Protein AF-A0A1A8FFL1-F1 (afdb_monomer_lite)

Radius of gyration: 14.91 Å; chains: 1; bounding box: 40×43×38 Å

pLDDT: mean 89.89, std 10.35, range [44.69, 97.12]

Sequence (103 aa):
EVAYIYIFVQDPHIPFVPETPENLIIPHDVFRVIIPCRVSHPTASVILRSVPAREKVSNVYDYKTGFIDNLPPGQYQCETTVNGQTFTSDVYTVKIEELEKVE

Secondary structure (DSSP, 8-state):
-----------TT--BPPPPGGGGEEE--SS-EEE---BSSTT--EEEEEETT--EEE--EETTTEEEE-PPSEEEEEEEEETTEEEEEEEEEEE--------

Foldseek 3Di:
DDDDDDDADDDLVPQWDADDPVLLEWEQDQFKTFNQRATSDQPWQKFKAFPPPRDTDDRDADNRTGDIGNDDFGKIKMWTAGPNDIDIYDIHTYDHPPPPPPD

Organism: NCBI:txid1143690

Structure (mmCIF, N/CA/C/O backbone):
data_AF-A0A1A8FFL1-F1
#
_entry.id   AF-A0A1A8FFL1-F1
#
loop_
_atom_site.group_PDB
_atom_site.id
_atom_site.type_symbol
_atom_site.label_atom_id
_atom_site.label_alt_id
_atom_site.label_comp_id
_atom_site.label_asym_id
_atom_site.label_entity_id
_atom_site.label_seq_id
_atom_site.pdbx_PDB_ins_code
_atom_site.Cartn_x
_atom_site.Cartn_y
_atom_site.Cartn_z
_atom_site.occupancy
_atom_site.B_iso_or_equiv
_atom_site.auth_seq_id
_atom_site.auth_comp_id
_atom_site.auth_asym_id
_atom_site.auth_atom_id
_atom_site.pdbx_PDB_model_num
ATOM 1 N N . GLU A 1 1 ? -10.877 -30.149 -2.946 1.00 73.19 1 GLU A N 1
ATOM 2 C CA . GLU A 1 1 ? -11.125 -28.730 -2.617 1.00 73.19 1 GLU A CA 1
ATOM 3 C C . GLU A 1 1 ? -10.094 -28.261 -1.612 1.00 73.19 1 GLU A C 1
ATOM 5 O O . GLU A 1 1 ? -9.760 -29.029 -0.718 1.00 73.19 1 GLU A O 1
ATOM 10 N N . VAL A 1 2 ? -9.579 -27.043 -1.771 1.00 83.94 2 VAL A N 1
ATOM 11 C CA . VAL A 1 2 ? -8.675 -26.413 -0.800 1.00 83.94 2 VAL A CA 1
ATOM 12 C C . VAL A 1 2 ? -9.431 -25.239 -0.187 1.00 83.94 2 VAL A C 1
ATOM 14 O O . VAL A 1 2 ? -9.885 -24.360 -0.916 1.00 83.94 2 VAL A O 1
ATOM 17 N N . ALA A 1 3 ? -9.616 -25.251 1.131 1.00 87.69 3 ALA A N 1
ATOM 18 C CA . ALA A 1 3 ? -10.232 -24.148 1.859 1.00 87.69 3 ALA A CA 1
ATOM 19 C C . ALA A 1 3 ? -9.144 -23.177 2.334 1.00 87.69 3 ALA A C 1
ATOM 21 O O . ALA A 1 3 ? -8.148 -23.602 2.917 1.00 87.69 3 ALA A O 1
ATOM 22 N N . TYR A 1 4 ? -9.352 -21.879 2.108 1.00 88.94 4 TYR A N 1
ATOM 23 C CA . TYR A 1 4 ? -8.463 -20.818 2.578 1.00 88.94 4 TYR A CA 1
ATOM 24 C C . TYR A 1 4 ? -9.181 -19.972 3.623 1.00 88.94 4 TYR A C 1
ATOM 26 O O . TYR A 1 4 ? -10.318 -19.546 3.417 1.00 88.94 4 TYR A O 1
ATOM 34 N N . ILE A 1 5 ? -8.505 -19.710 4.738 1.00 91.31 5 ILE A N 1
ATOM 35 C CA . ILE A 1 5 ? -9.003 -18.854 5.815 1.00 91.31 5 ILE A CA 1
ATOM 36 C C . ILE A 1 5 ? -8.156 -17.581 5.818 1.00 91.31 5 ILE A C 1
ATOM 38 O O . ILE A 1 5 ? -6.931 -17.654 5.867 1.00 91.31 5 ILE A O 1
ATOM 42 N N . TYR A 1 6 ? -8.808 -16.419 5.771 1.00 90.81 6 TYR A N 1
ATOM 43 C CA . TYR A 1 6 ? -8.167 -15.113 5.933 1.00 90.81 6 TYR A CA 1
ATOM 44 C C . TYR A 1 6 ? -8.735 -14.449 7.187 1.00 90.81 6 TYR A C 1
ATOM 46 O O . TYR A 1 6 ? -9.951 -14.282 7.290 1.00 90.81 6 TYR A O 1
ATOM 54 N N . ILE A 1 7 ? -7.872 -14.098 8.140 1.00 92.50 7 ILE A N 1
ATOM 55 C CA . ILE A 1 7 ? -8.266 -13.594 9.461 1.00 92.50 7 ILE A CA 1
ATOM 56 C C . ILE A 1 7 ? -7.853 -12.128 9.579 1.00 92.50 7 ILE A C 1
ATOM 58 O O . ILE A 1 7 ? -6.707 -11.785 9.302 1.00 92.50 7 ILE A O 1
ATOM 62 N N . PHE A 1 8 ? -8.776 -11.279 10.032 1.00 93.31 8 PHE A N 1
ATOM 63 C CA . PHE A 1 8 ? -8.469 -9.912 10.454 1.00 93.31 8 PHE A CA 1
ATOM 64 C C . PHE A 1 8 ? -8.269 -9.872 11.961 1.00 93.31 8 PHE A C 1
ATOM 66 O O . PHE A 1 8 ? -9.141 -10.310 12.711 1.00 93.31 8 PHE A O 1
ATOM 73 N N . VAL A 1 9 ? -7.149 -9.302 12.391 1.00 93.12 9 VAL A N 1
ATOM 74 C CA . VAL A 1 9 ? -6.885 -8.973 13.793 1.00 93.12 9 VAL A CA 1
ATOM 75 C C . VAL A 1 9 ? -6.807 -7.458 13.873 1.00 93.12 9 VAL A C 1
ATOM 77 O O . VAL A 1 9 ? -5.786 -6.876 13.534 1.00 93.12 9 VAL A O 1
ATOM 80 N N . GLN A 1 10 ? -7.917 -6.821 14.240 1.00 91.56 10 GLN A N 1
ATOM 81 C CA . GLN A 1 10 ? -8.038 -5.365 14.201 1.00 91.56 10 GLN A CA 1
ATOM 82 C C . GLN A 1 10 ? -7.220 -4.734 15.332 1.00 91.56 10 GLN A C 1
ATOM 84 O O . GLN A 1 10 ? -7.616 -4.802 16.495 1.00 91.56 10 GLN A O 1
ATOM 89 N N . ASP A 1 11 ? -6.102 -4.103 14.978 1.00 90.19 11 ASP A N 1
ATOM 90 C CA . ASP A 1 11 ? -5.294 -3.295 15.890 1.00 90.19 11 ASP A CA 1
ATOM 91 C C . ASP A 1 11 ? -5.316 -1.829 15.423 1.00 90.19 11 ASP A C 1
ATOM 93 O O . ASP A 1 11 ? -4.799 -1.524 14.343 1.00 90.19 11 ASP A O 1
ATOM 97 N N . PRO A 1 12 ? -5.909 -0.902 16.199 1.00 89.12 12 PRO A N 1
ATOM 98 C CA . PRO A 1 12 ? -5.984 0.505 15.816 1.00 89.12 12 PRO A CA 1
ATOM 99 C C . PRO A 1 12 ? -4.621 1.215 15.806 1.00 89.12 12 PRO A C 1
ATOM 101 O O . PRO A 1 12 ? -4.523 2.292 15.223 1.00 89.12 12 PRO A O 1
ATOM 104 N N . HIS A 1 13 ? -3.584 0.647 16.431 1.00 92.06 13 HIS A N 1
ATOM 105 C CA . HIS A 1 13 ? -2.235 1.224 16.460 1.00 92.06 13 HIS A CA 1
ATOM 106 C C . HIS A 1 13 ? -1.333 0.678 15.349 1.00 92.06 13 HIS A C 1
ATOM 108 O O . HIS A 1 13 ? -0.336 1.312 15.007 1.00 92.06 13 HIS A O 1
ATOM 114 N N . ILE A 1 14 ? -1.679 -0.483 14.783 1.00 92.69 14 ILE A N 1
ATOM 115 C CA . ILE A 1 14 ? -0.924 -1.158 13.721 1.00 92.69 14 ILE A CA 1
ATOM 116 C C . ILE A 1 14 ? -1.889 -1.475 12.565 1.00 92.69 14 ILE A C 1
ATOM 118 O O . ILE A 1 14 ? -2.332 -2.614 12.385 1.00 92.69 14 ILE A O 1
ATOM 122 N N . PRO A 1 15 ? -2.282 -0.455 11.778 1.00 94.56 15 PRO A N 1
ATOM 123 C CA . PRO A 1 15 ? -3.274 -0.641 10.727 1.00 94.56 15 PRO A CA 1
ATOM 124 C C . PRO A 1 15 ? -2.722 -1.367 9.500 1.00 94.56 15 PRO A C 1
ATOM 126 O O . PRO A 1 15 ? -3.499 -2.005 8.795 1.00 94.56 15 PRO A O 1
ATOM 129 N N . PHE A 1 16 ? -1.413 -1.283 9.245 1.00 96.00 16 PHE A N 1
ATOM 130 C CA . PHE A 1 16 ? -0.745 -2.017 8.173 1.00 96.00 16 PHE A CA 1
ATOM 131 C C . PHE A 1 16 ? -0.080 -3.276 8.717 1.00 96.00 16 PHE A C 1
ATOM 133 O O . PHE A 1 16 ? 0.588 -3.237 9.749 1.00 96.00 16 PHE A O 1
ATOM 140 N N . VAL A 1 17 ? -0.250 -4.387 8.006 1.00 94.19 17 VAL A N 1
ATOM 141 C CA . VAL A 1 17 ? 0.463 -5.632 8.293 1.00 94.19 17 VAL A CA 1
ATOM 142 C C . VAL A 1 17 ? 1.933 -5.436 7.898 1.00 94.19 17 VAL A C 1
ATOM 144 O O . VAL A 1 17 ? 2.177 -5.042 6.757 1.00 94.19 17 VAL A O 1
ATOM 147 N N . PRO A 1 18 ? 2.903 -5.689 8.796 1.00 91.44 18 PRO A N 1
ATOM 148 C CA . PRO A 1 18 ? 4.320 -5.590 8.457 1.00 91.44 18 PRO A CA 1
ATOM 149 C C . PRO A 1 18 ? 4.688 -6.533 7.308 1.00 91.44 18 PRO A C 1
ATOM 151 O O . PRO A 1 18 ? 4.271 -7.694 7.302 1.00 91.44 18 PRO A O 1
ATOM 154 N N . GLU A 1 19 ? 5.487 -6.044 6.364 1.00 93.88 19 GLU A N 1
ATOM 155 C CA . GLU A 1 19 ? 5.991 -6.836 5.241 1.00 93.88 19 GLU A CA 1
ATOM 156 C C . GLU A 1 19 ? 7.449 -7.257 5.469 1.00 93.88 19 GLU A C 1
ATOM 158 O O . GLU A 1 19 ? 8.183 -6.649 6.252 1.00 93.88 19 GLU A O 1
ATOM 163 N N . THR A 1 20 ? 7.877 -8.338 4.812 1.00 94.88 20 THR A N 1
ATOM 164 C CA . THR A 1 20 ? 9.288 -8.746 4.858 1.00 94.88 20 THR A CA 1
ATOM 165 C C . THR A 1 20 ? 10.118 -7.881 3.904 1.00 94.88 20 THR A C 1
ATOM 167 O O . THR A 1 20 ? 9.573 -7.365 2.925 1.00 94.88 20 THR A O 1
ATOM 170 N N . PRO A 1 21 ? 11.434 -7.714 4.134 1.00 93.94 21 PRO A N 1
ATOM 171 C CA . PRO A 1 21 ? 12.284 -6.893 3.268 1.00 93.94 21 PRO A CA 1
ATOM 172 C C . PRO A 1 21 ? 12.233 -7.283 1.785 1.00 93.94 21 PRO A C 1
ATOM 174 O O . PRO A 1 21 ? 12.323 -6.418 0.916 1.00 93.94 21 PRO A O 1
ATOM 177 N N . GLU A 1 22 ? 12.050 -8.569 1.485 1.00 92.31 22 GLU A N 1
ATOM 178 C CA . GLU A 1 22 ? 11.939 -9.091 0.121 1.00 92.31 22 GLU A CA 1
ATOM 179 C C . GLU A 1 22 ? 10.666 -8.583 -0.571 1.00 92.31 22 GLU A C 1
ATOM 181 O O . GLU A 1 22 ? 10.705 -8.231 -1.746 1.00 92.31 22 GLU A O 1
ATOM 186 N N . ASN A 1 23 ? 9.566 -8.443 0.176 1.00 93.56 23 ASN A N 1
ATOM 187 C CA . ASN A 1 23 ? 8.293 -7.916 -0.322 1.00 93.56 23 ASN A CA 1
ATOM 188 C C . ASN A 1 23 ? 8.289 -6.385 -0.475 1.00 93.56 23 ASN A C 1
ATOM 190 O O . ASN A 1 23 ? 7.296 -5.819 -0.932 1.00 93.56 23 ASN A O 1
ATOM 194 N N . LEU A 1 24 ? 9.370 -5.691 -0.097 1.00 96.19 24 LEU A N 1
ATOM 195 C CA . LEU A 1 24 ? 9.516 -4.250 -0.324 1.00 96.19 24 LEU A CA 1
ATOM 196 C C . LEU A 1 24 ? 10.100 -3.931 -1.704 1.00 96.19 24 LEU A C 1
ATOM 198 O O . LEU A 1 24 ? 10.008 -2.787 -2.154 1.00 96.19 24 LEU A O 1
ATOM 202 N N . ILE A 1 25 ? 10.693 -4.914 -2.385 1.00 95.56 25 ILE A N 1
ATOM 203 C CA . ILE A 1 25 ? 11.208 -4.767 -3.747 1.00 95.56 25 ILE A CA 1
ATOM 204 C C . ILE A 1 25 ? 10.252 -5.476 -4.695 1.00 95.56 25 ILE A C 1
ATOM 206 O O . ILE A 1 25 ? 10.169 -6.698 -4.714 1.00 95.56 25 ILE A O 1
ATOM 210 N N . ILE A 1 26 ? 9.527 -4.693 -5.487 1.00 94.06 26 ILE A N 1
ATOM 211 C CA . ILE A 1 26 ? 8.508 -5.213 -6.389 1.00 94.06 26 ILE A CA 1
ATOM 212 C C . ILE A 1 26 ? 9.059 -5.209 -7.818 1.00 94.06 26 ILE A C 1
ATOM 214 O O . ILE A 1 26 ? 9.445 -4.141 -8.311 1.00 94.06 26 ILE A O 1
ATOM 218 N N . PRO A 1 27 ? 9.103 -6.360 -8.507 1.00 91.69 27 PRO A N 1
ATOM 219 C CA . PRO A 1 27 ? 9.451 -6.383 -9.916 1.00 91.69 27 PRO A CA 1
ATOM 220 C C . PRO A 1 27 ? 8.362 -5.672 -10.723 1.00 91.69 27 PRO A C 1
ATOM 222 O O . PRO A 1 27 ? 7.162 -5.851 -10.504 1.00 91.69 27 PRO A O 1
ATOM 225 N N . HIS A 1 28 ? 8.784 -4.812 -11.640 1.00 91.44 28 HIS A N 1
ATOM 226 C CA . HIS A 1 28 ? 7.888 -4.090 -12.523 1.00 91.44 28 HIS A CA 1
ATOM 227 C C . HIS A 1 28 ? 7.365 -5.038 -13.601 1.00 91.44 28 HIS A C 1
ATOM 229 O O . HIS A 1 28 ? 8.105 -5.451 -14.494 1.00 91.44 28 HIS A O 1
ATOM 235 N N . ASP A 1 29 ? 6.067 -5.306 -13.558 1.00 85.31 29 ASP A N 1
ATOM 236 C CA . ASP A 1 29 ? 5.334 -5.988 -14.616 1.00 85.31 29 ASP A CA 1
ATOM 237 C C . ASP A 1 29 ? 4.605 -4.940 -15.473 1.00 85.31 29 ASP A C 1
ATOM 239 O O . ASP A 1 29 ? 3.925 -4.053 -14.955 1.00 85.31 29 ASP A O 1
ATOM 243 N N . VAL A 1 30 ? 4.743 -5.052 -16.798 1.00 77.25 30 VAL A N 1
ATOM 244 C CA . VAL A 1 30 ? 4.097 -4.168 -17.785 1.00 77.25 30 VAL A CA 1
ATOM 245 C C . VAL A 1 30 ? 2.567 -4.206 -17.733 1.00 77.25 30 VAL A C 1
ATOM 247 O O . VAL A 1 30 ? 1.915 -3.287 -18.231 1.00 77.25 30 VAL A O 1
ATOM 250 N N . PHE A 1 31 ? 1.986 -5.26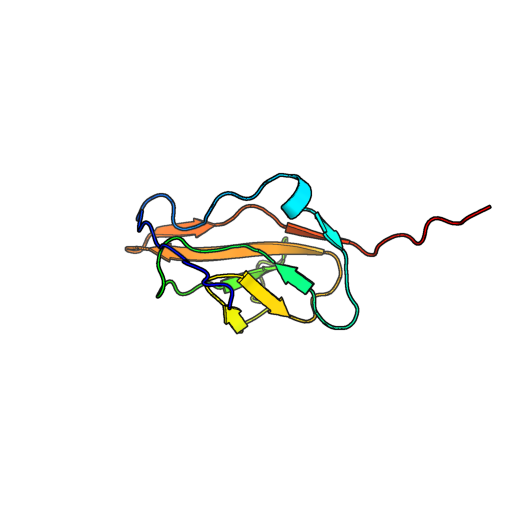3 -17.166 1.00 82.12 31 PHE A N 1
ATOM 251 C CA . PHE A 1 31 ? 0.549 -5.412 -17.005 1.00 82.12 31 PHE A CA 1
ATOM 252 C C . PHE A 1 31 ? 0.071 -4.829 -15.680 1.00 82.12 31 PHE A C 1
ATOM 254 O O . PHE A 1 31 ? -0.787 -3.941 -15.688 1.00 82.12 31 PHE A O 1
ATOM 261 N N . ARG A 1 32 ? 0.551 -5.365 -14.549 1.00 88.50 32 ARG A N 1
ATOM 262 C CA . ARG A 1 32 ? 0.107 -4.977 -13.201 1.00 88.50 32 ARG A CA 1
ATOM 263 C C . ARG A 1 32 ? 1.172 -5.259 -12.151 1.00 88.50 32 ARG A C 1
ATOM 265 O O . ARG A 1 32 ? 1.651 -6.376 -12.023 1.00 88.50 32 ARG A O 1
ATOM 272 N N . VAL A 1 33 ? 1.413 -4.267 -11.314 1.00 92.56 33 VAL A N 1
ATOM 273 C CA . VAL A 1 33 ? 2.244 -4.328 -10.118 1.00 92.56 33 VAL A CA 1
ATOM 274 C C . VAL A 1 33 ? 1.341 -4.489 -8.896 1.00 92.56 33 VAL A C 1
ATOM 276 O O . VAL A 1 33 ? 0.272 -3.876 -8.813 1.00 92.56 33 VAL A O 1
ATOM 279 N N . ILE A 1 34 ? 1.773 -5.309 -7.936 1.00 94.62 34 ILE A N 1
ATOM 280 C CA . ILE A 1 34 ? 1.096 -5.466 -6.646 1.00 94.62 34 ILE A CA 1
ATOM 281 C C . ILE A 1 34 ? 1.918 -4.761 -5.571 1.00 94.62 34 ILE A C 1
ATOM 283 O O . ILE A 1 34 ? 3.076 -5.104 -5.357 1.00 94.62 34 ILE A O 1
ATOM 287 N N . ILE A 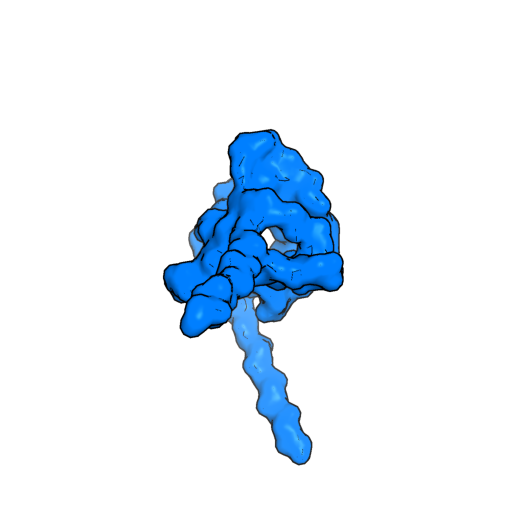1 35 ? 1.313 -3.798 -4.875 1.00 96.44 35 ILE A N 1
ATOM 288 C CA . ILE A 1 35 ? 1.894 -3.182 -3.675 1.00 96.44 35 ILE A CA 1
ATOM 289 C C . ILE A 1 35 ? 1.234 -3.825 -2.448 1.00 96.44 35 ILE A C 1
ATOM 291 O O . ILE A 1 35 ? 0.084 -3.476 -2.154 1.00 96.44 35 ILE A O 1
ATOM 295 N N . PRO A 1 36 ? 1.913 -4.739 -1.724 1.00 96.81 36 PRO A N 1
ATOM 296 C CA . PRO A 1 36 ? 1.291 -5.612 -0.727 1.00 96.81 36 PRO A CA 1
ATOM 297 C C . PRO A 1 36 ? 1.061 -4.941 0.636 1.00 96.81 36 PRO A C 1
ATOM 299 O O . PRO A 1 36 ? 1.237 -5.547 1.686 1.00 96.81 36 PRO A O 1
ATOM 302 N N . CYS A 1 37 ? 0.629 -3.682 0.652 1.00 96.31 37 CYS A N 1
ATOM 303 C CA . CYS A 1 37 ? 0.328 -2.955 1.884 1.00 96.31 37 CYS A CA 1
ATOM 304 C C . CYS A 1 37 ? -1.033 -3.364 2.464 1.00 96.31 37 CYS A C 1
ATOM 306 O O . CYS A 1 37 ? -2.024 -2.635 2.381 1.00 96.31 37 CYS A O 1
ATOM 308 N N . ARG A 1 38 ? -1.102 -4.571 3.024 1.00 95.94 38 ARG A N 1
ATOM 309 C CA . ARG A 1 38 ? -2.324 -5.149 3.599 1.00 95.94 38 ARG A CA 1
ATOM 310 C C . ARG A 1 38 ? -2.718 -4.444 4.891 1.00 95.94 38 ARG A C 1
ATOM 312 O O . ARG A 1 38 ? -1.863 -3.983 5.645 1.00 95.94 38 ARG A O 1
ATOM 319 N N . VAL A 1 39 ? -4.019 -4.407 5.166 1.00 94.81 39 VAL A N 1
ATOM 320 C CA . VAL A 1 39 ? -4.575 -3.781 6.372 1.00 94.81 39 VAL A CA 1
ATOM 321 C C . VAL A 1 39 ? -5.118 -4.796 7.367 1.00 94.81 39 VAL A C 1
ATOM 323 O O . VAL A 1 39 ? -5.661 -5.838 7.000 1.00 94.81 39 VAL A O 1
ATOM 326 N N . SER A 1 40 ? -5.022 -4.451 8.648 1.00 93.19 40 SER A N 1
ATOM 327 C CA . SER A 1 40 ? -5.546 -5.244 9.762 1.00 93.19 40 SER A CA 1
ATOM 328 C 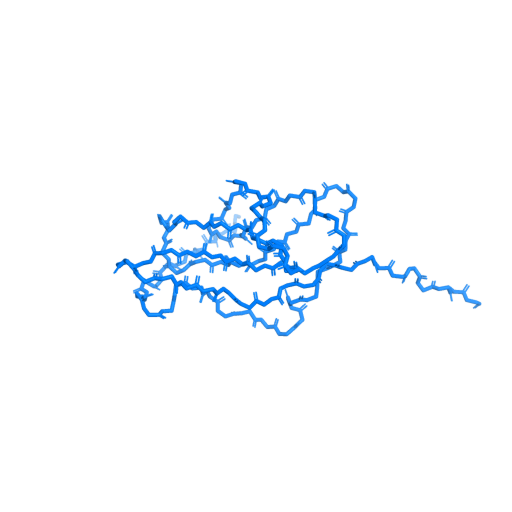C . SER A 1 40 ? -7.070 -5.119 9.934 1.00 93.19 40 SER A C 1
ATOM 330 O O . SER A 1 40 ? -7.690 -5.937 10.618 1.00 93.19 40 SER A O 1
ATOM 332 N N . HIS A 1 41 ? -7.700 -4.147 9.261 1.00 91.44 41 HIS A N 1
ATOM 333 C CA . HIS A 1 41 ? -9.140 -3.887 9.316 1.00 91.44 41 HIS A CA 1
ATOM 334 C C . HIS A 1 41 ? -9.792 -3.972 7.919 1.00 91.44 41 HIS A C 1
ATOM 336 O O . HIS A 1 41 ? -9.396 -3.232 7.019 1.00 91.44 41 HIS A O 1
ATOM 342 N N . PRO A 1 42 ? -10.856 -4.782 7.723 1.00 89.38 42 PRO A N 1
ATOM 343 C CA . PRO A 1 42 ? -11.439 -5.049 6.396 1.00 89.38 42 PRO A CA 1
ATOM 344 C C . PRO A 1 42 ? -12.123 -3.854 5.713 1.00 89.38 42 PRO A C 1
ATOM 346 O O . PRO A 1 42 ? -12.480 -3.940 4.543 1.00 89.38 42 PRO A O 1
ATOM 349 N N . THR A 1 43 ? -12.346 -2.755 6.433 1.00 89.12 43 THR A N 1
ATOM 350 C CA . THR A 1 43 ? -13.041 -1.557 5.939 1.00 89.12 43 THR A CA 1
ATOM 351 C C . THR A 1 43 ? -12.146 -0.320 5.984 1.00 89.12 43 THR A C 1
ATOM 353 O O . THR A 1 43 ? -12.647 0.800 5.898 1.00 89.12 43 THR A O 1
ATOM 356 N N . ALA A 1 44 ? -10.833 -0.494 6.171 1.00 90.81 44 ALA A N 1
ATOM 357 C CA . ALA A 1 44 ? -9.897 0.620 6.148 1.00 90.81 44 ALA A CA 1
ATOM 358 C C . ALA A 1 44 ? -9.851 1.252 4.749 1.00 90.81 44 ALA A C 1
ATOM 360 O O . ALA A 1 44 ? -9.753 0.555 3.739 1.00 90.81 44 ALA A O 1
ATOM 361 N N . SER A 1 45 ? -9.898 2.583 4.697 1.00 92.69 45 SER A N 1
ATOM 362 C CA . SER A 1 45 ? -9.723 3.338 3.457 1.00 92.69 45 SER A CA 1
ATOM 363 C C . SER A 1 45 ? -8.243 3.635 3.257 1.00 92.69 45 SER A C 1
ATOM 365 O O . SER A 1 45 ? -7.679 4.454 3.981 1.00 92.69 45 SER A O 1
ATOM 367 N N . VAL A 1 46 ? -7.630 2.998 2.263 1.00 95.62 46 VAL A N 1
ATOM 368 C CA . VAL A 1 46 ? -6.198 3.135 1.974 1.00 95.62 46 VAL A CA 1
ATOM 369 C C . VAL A 1 46 ? -5.987 3.957 0.707 1.00 95.62 46 VAL A C 1
ATOM 371 O O . VAL A 1 46 ? -6.740 3.846 -0.260 1.00 95.62 46 VAL A O 1
ATOM 374 N N . ILE A 1 47 ? -4.947 4.784 0.704 1.00 95.81 47 ILE A N 1
ATOM 375 C CA . ILE A 1 47 ? -4.501 5.579 -0.439 1.00 95.81 47 ILE A CA 1
ATOM 376 C C . ILE A 1 47 ? -3.066 5.178 -0.777 1.00 95.81 47 ILE A C 1
ATOM 378 O O . ILE A 1 47 ? -2.231 5.091 0.119 1.00 95.81 47 ILE A O 1
ATOM 382 N N . LEU A 1 48 ? -2.761 4.983 -2.061 1.00 96.81 48 LEU A N 1
ATOM 383 C CA . LEU A 1 48 ? -1.388 4.818 -2.538 1.00 96.81 48 LEU A CA 1
ATOM 384 C C . LEU A 1 48 ? -0.807 6.173 -2.937 1.00 96.81 48 LEU A C 1
ATOM 386 O O . LEU A 1 48 ? -1.418 6.893 -3.735 1.00 96.81 48 LEU A O 1
ATOM 390 N N . ARG A 1 49 ? 0.378 6.502 -2.421 1.00 95.56 49 ARG A N 1
ATOM 391 C CA . ARG A 1 49 ? 1.108 7.725 -2.758 1.00 95.56 49 ARG A CA 1
ATOM 392 C C . ARG A 1 49 ? 2.466 7.429 -3.373 1.00 95.56 49 ARG A C 1
ATOM 394 O O . ARG A 1 49 ? 3.143 6.501 -2.940 1.00 95.56 49 ARG A O 1
ATOM 401 N N . SER A 1 50 ? 2.887 8.255 -4.326 1.00 95.12 50 SER A N 1
ATOM 402 C CA . SER A 1 50 ? 4.272 8.270 -4.801 1.00 95.12 50 SER A CA 1
ATOM 403 C C . SER A 1 50 ? 5.190 8.969 -3.792 1.00 95.12 50 SER A C 1
ATOM 405 O O . SER A 1 50 ? 4.819 9.959 -3.157 1.00 95.12 50 SER A O 1
ATOM 407 N N . VAL A 1 51 ? 6.418 8.481 -3.655 1.00 93.06 51 VAL A N 1
ATOM 408 C CA . VAL A 1 51 ? 7.499 9.132 -2.908 1.00 93.06 51 VAL A CA 1
ATOM 409 C C . VAL A 1 51 ? 8.501 9.594 -3.969 1.00 93.06 51 VAL A C 1
ATOM 411 O O . VAL A 1 51 ? 9.048 8.743 -4.664 1.00 93.06 51 VAL A O 1
ATOM 414 N N . PRO A 1 52 ? 8.700 10.905 -4.205 1.00 87.38 52 PRO A N 1
ATOM 415 C CA . PRO A 1 52 ? 8.630 11.990 -3.220 1.00 87.38 52 PRO A CA 1
ATOM 416 C C . PRO A 1 52 ? 7.405 12.918 -3.308 1.00 87.38 52 PRO A C 1
ATOM 418 O O . PRO A 1 52 ? 7.156 13.666 -2.365 1.00 87.38 52 PRO A O 1
ATOM 421 N N . ALA A 1 53 ? 6.653 12.912 -4.413 1.00 88.56 53 ALA A N 1
ATOM 422 C CA . ALA A 1 53 ? 5.646 13.944 -4.692 1.00 88.56 53 ALA A CA 1
ATOM 423 C C . ALA A 1 53 ? 4.393 13.865 -3.795 1.00 88.56 53 ALA A C 1
ATOM 425 O O . ALA A 1 53 ? 3.631 14.827 -3.711 1.00 88.56 53 ALA A O 1
ATOM 426 N N . ARG A 1 54 ? 4.174 12.732 -3.109 1.00 90.62 54 ARG A N 1
ATOM 427 C CA . ARG A 1 54 ? 2.971 12.418 -2.313 1.00 90.62 54 ARG A CA 1
ATOM 428 C C . ARG A 1 54 ? 1.667 12.481 -3.104 1.00 90.62 54 ARG A C 1
ATOM 430 O O . ARG A 1 54 ? 0.577 12.561 -2.523 1.00 90.62 54 ARG A O 1
ATOM 437 N N . GLU A 1 55 ? 1.771 12.393 -4.423 1.00 91.69 55 GLU A N 1
ATOM 438 C CA . GLU A 1 55 ? 0.629 12.362 -5.318 1.00 91.69 55 GLU A CA 1
ATOM 439 C C . GLU A 1 55 ? -0.123 11.054 -5.139 1.00 91.69 55 GLU A C 1
ATOM 441 O O . GLU A 1 55 ? 0.476 9.989 -4.992 1.00 91.69 55 GLU A O 1
ATOM 446 N N . LYS A 1 56 ? -1.451 11.145 -5.129 1.00 91.69 56 LYS A N 1
ATOM 447 C CA . LYS A 1 56 ? -2.316 9.974 -5.074 1.00 91.69 56 LYS A CA 1
ATOM 448 C C . LYS A 1 56 ? -2.258 9.254 -6.419 1.00 91.69 56 LYS A C 1
ATOM 450 O O . LYS A 1 56 ? -2.585 9.854 -7.436 1.00 91.69 56 LYS A O 1
ATOM 455 N N . VAL A 1 57 ? -1.888 7.977 -6.396 1.00 89.19 57 VAL A N 1
ATOM 456 C CA . VAL A 1 57 ? -1.607 7.204 -7.616 1.00 89.19 57 VAL A CA 1
ATOM 457 C C . VAL A 1 57 ? -2.758 6.277 -7.997 1.00 89.19 57 VAL A C 1
ATOM 459 O O . VAL A 1 57 ? -3.026 6.095 -9.177 1.00 89.19 57 VAL A O 1
ATOM 462 N N . SER A 1 58 ? -3.482 5.727 -7.017 1.00 83.94 58 SER A N 1
ATOM 463 C CA . SER A 1 58 ? -4.535 4.739 -7.278 1.00 83.94 58 SER A CA 1
ATOM 464 C C . SER A 1 58 ? -5.733 4.855 -6.332 1.00 83.94 58 SER A C 1
ATOM 466 O O . SER A 1 58 ? -5.665 5.475 -5.265 1.00 83.94 58 SER A O 1
ATOM 468 N N . ASN A 1 59 ? -6.842 4.236 -6.748 1.00 77.81 59 ASN A N 1
ATOM 469 C CA . ASN A 1 59 ? -8.072 4.047 -5.974 1.00 77.81 59 ASN A CA 1
ATOM 470 C C . ASN A 1 59 ? -8.459 2.567 -5.804 1.00 77.81 59 ASN A C 1
ATOM 472 O O . ASN A 1 59 ? -9.403 2.286 -5.069 1.00 77.81 59 ASN A O 1
ATOM 476 N N . VAL A 1 60 ? -7.802 1.632 -6.502 1.00 87.12 60 VAL A N 1
ATOM 477 C CA . VAL A 1 60 ? -8.202 0.216 -6.502 1.00 87.12 60 VAL A CA 1
ATOM 478 C C . VAL A 1 60 ? -7.386 -0.539 -5.463 1.00 87.12 60 VAL A C 1
ATOM 480 O O . VAL A 1 60 ? -6.204 -0.805 -5.663 1.00 87.12 60 VAL A O 1
ATOM 483 N N . TYR A 1 61 ? -8.036 -0.889 -4.358 1.00 93.12 61 TYR A N 1
ATOM 484 C CA . TYR A 1 61 ? -7.407 -1.550 -3.223 1.00 93.12 61 TYR A CA 1
ATOM 485 C C . TYR A 1 61 ? -8.175 -2.814 -2.834 1.00 93.12 61 TYR A C 1
ATOM 487 O O . TYR A 1 61 ? -9.388 -2.765 -2.621 1.00 93.12 61 TYR A O 1
ATOM 495 N N . ASP A 1 62 ? -7.464 -3.934 -2.720 1.00 92.31 62 ASP A N 1
ATOM 496 C CA . ASP A 1 62 ? -7.962 -5.171 -2.123 1.00 92.31 62 ASP A CA 1
ATOM 497 C C . ASP A 1 62 ? -7.325 -5.354 -0.743 1.00 92.31 62 ASP A C 1
ATOM 499 O O . ASP A 1 62 ? -6.109 -5.378 -0.601 1.00 92.31 62 ASP A O 1
ATOM 503 N N . TYR A 1 63 ? -8.131 -5.527 0.297 1.00 90.19 63 TYR A N 1
ATOM 504 C CA . TYR A 1 63 ? -7.629 -5.591 1.671 1.00 90.19 63 TYR A CA 1
ATOM 505 C C . TYR A 1 63 ? -6.795 -6.856 1.974 1.00 90.19 63 TYR A C 1
ATOM 507 O O . TYR A 1 63 ? -6.087 -6.882 2.983 1.00 90.19 63 TYR A O 1
ATOM 515 N N . LYS A 1 64 ? -6.886 -7.914 1.146 1.00 90.00 64 LYS A N 1
ATOM 516 C CA . LYS A 1 64 ? -6.095 -9.151 1.309 1.00 90.00 64 LYS A CA 1
ATOM 517 C C . LYS A 1 64 ? -4.769 -9.102 0.563 1.00 90.00 64 LYS A C 1
ATOM 519 O O . LYS A 1 64 ? -3.848 -9.818 0.945 1.00 90.00 64 LYS A O 1
ATOM 524 N N . THR A 1 65 ? -4.695 -8.288 -0.487 1.00 92.56 65 THR A N 1
ATOM 525 C CA . THR A 1 65 ? -3.601 -8.302 -1.464 1.00 92.56 65 THR A CA 1
ATOM 526 C C . THR A 1 65 ? -2.847 -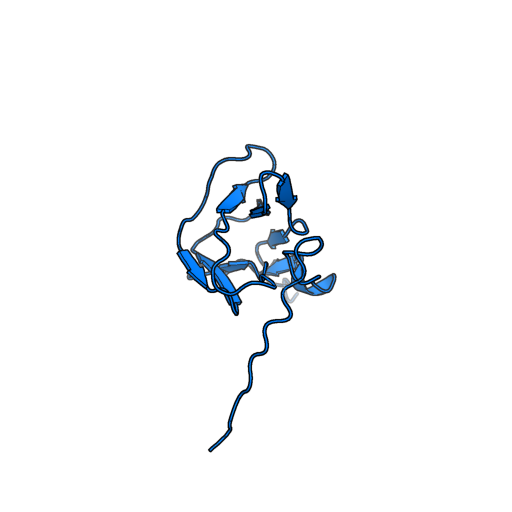6.979 -1.518 1.00 92.56 65 THR A C 1
ATOM 528 O O . THR A 1 65 ? -1.635 -6.993 -1.669 1.00 92.56 65 THR A O 1
ATOM 531 N N . GLY A 1 66 ? -3.531 -5.845 -1.367 1.00 95.31 66 GLY A N 1
ATOM 532 C CA . GLY A 1 66 ? -2.979 -4.499 -1.491 1.00 95.31 66 GLY A CA 1
ATOM 533 C C . GLY A 1 66 ? -3.486 -3.752 -2.732 1.00 95.31 66 GLY A C 1
ATOM 534 O O . GLY A 1 66 ? -4.596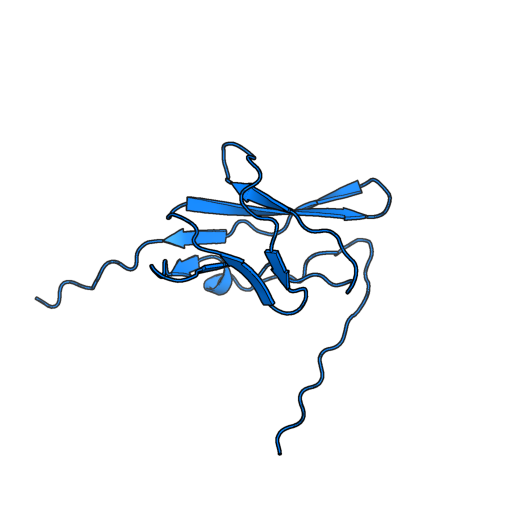 -3.995 -3.212 1.00 95.31 66 GLY A O 1
ATOM 535 N N . PHE A 1 67 ? -2.680 -2.825 -3.256 1.00 95.94 67 PHE A N 1
ATOM 536 C CA . PHE A 1 67 ? -2.981 -2.166 -4.535 1.00 95.94 67 PHE A CA 1
ATOM 537 C C . PHE A 1 67 ? -2.562 -3.046 -5.703 1.00 95.94 67 PHE A C 1
ATOM 539 O O . PHE A 1 67 ? -1.492 -3.647 -5.669 1.00 95.94 67 PHE A O 1
ATOM 546 N N . ILE A 1 68 ? -3.391 -3.075 -6.743 1.00 92.31 68 ILE A N 1
ATOM 547 C CA . ILE A 1 68 ? -3.134 -3.812 -7.980 1.00 92.31 68 ILE A CA 1
ATOM 548 C C . ILE A 1 68 ? -3.309 -2.825 -9.134 1.00 92.31 68 ILE A C 1
ATOM 550 O O . ILE A 1 68 ? -4.441 -2.513 -9.507 1.00 92.31 68 ILE A O 1
ATOM 554 N N . ASP A 1 69 ? -2.208 -2.316 -9.683 1.00 90.31 69 ASP A N 1
ATOM 555 C CA . ASP A 1 69 ? -2.255 -1.228 -10.667 1.00 90.31 69 ASP A CA 1
ATOM 556 C C . ASP A 1 69 ? -1.070 -1.267 -11.642 1.00 90.31 69 ASP A C 1
ATOM 558 O O . ASP A 1 69 ? -0.082 -1.954 -11.402 1.00 90.31 69 ASP A O 1
ATOM 562 N N . ASN A 1 70 ? -1.154 -0.530 -12.747 1.00 90.38 70 ASN A N 1
ATOM 563 C CA . ASN A 1 70 ? -0.027 -0.322 -13.651 1.00 90.38 70 ASN A CA 1
ATOM 564 C C . ASN A 1 70 ? 0.804 0.872 -13.156 1.00 90.38 70 ASN A C 1
ATOM 566 O O . ASN A 1 70 ? 0.524 2.027 -13.484 1.00 90.38 70 ASN A O 1
ATOM 570 N N . LEU A 1 71 ? 1.790 0.582 -12.305 1.00 90.62 71 LEU A N 1
ATOM 571 C CA . LEU A 1 71 ? 2.644 1.581 -11.668 1.00 90.62 71 LEU A CA 1
ATOM 572 C C . LEU A 1 71 ? 3.992 1.665 -12.385 1.00 90.62 71 LEU A C 1
ATOM 574 O O . LEU A 1 71 ? 4.659 0.637 -12.508 1.00 90.62 71 LEU A O 1
ATOM 578 N N . PRO A 1 72 ? 4.459 2.864 -12.778 1.00 92.06 72 PRO A N 1
ATOM 579 C CA . PRO A 1 72 ? 5.814 3.006 -13.286 1.00 92.06 72 PRO A CA 1
ATOM 580 C C . PRO A 1 72 ? 6.846 2.661 -12.196 1.00 92.06 72 PRO A C 1
ATOM 582 O O . PRO A 1 72 ? 6.538 2.720 -10.998 1.00 92.06 72 PRO A O 1
ATOM 585 N N . PRO A 1 73 ? 8.098 2.352 -12.574 1.00 94.12 73 PRO A N 1
ATOM 586 C CA . PRO A 1 73 ? 9.184 2.182 -11.616 1.00 94.12 73 PRO A CA 1
ATOM 587 C C . PRO A 1 73 ? 9.329 3.414 -10.717 1.00 94.12 73 PRO A C 1
ATOM 589 O O . PRO A 1 73 ? 9.259 4.552 -11.185 1.00 94.12 73 PRO A O 1
ATOM 592 N N . GLY A 1 74 ? 9.525 3.196 -9.421 1.00 94.88 74 GLY A N 1
ATOM 593 C CA . GLY A 1 74 ? 9.517 4.271 -8.434 1.00 94.88 74 GLY A CA 1
ATOM 594 C C . GLY A 1 74 ? 9.254 3.780 -7.018 1.00 94.88 74 GLY A C 1
ATOM 595 O O . GLY A 1 74 ? 9.204 2.578 -6.758 1.00 94.88 74 GLY A O 1
ATOM 596 N N . GLN A 1 75 ? 9.099 4.726 -6.095 1.00 96.94 75 GLN A N 1
ATOM 597 C CA . GLN A 1 75 ? 8.808 4.441 -4.695 1.00 96.94 75 GLN A CA 1
ATOM 598 C C . GLN A 1 75 ? 7.377 4.821 -4.343 1.00 96.94 75 GLN A C 1
ATOM 600 O O . GLN A 1 75 ? 6.894 5.893 -4.715 1.00 96.94 75 GLN A O 1
ATOM 605 N N . TYR A 1 76 ? 6.719 3.949 -3.587 1.00 96.44 76 TYR A N 1
ATOM 606 C CA . TYR A 1 76 ? 5.325 4.101 -3.208 1.00 96.44 76 TYR A CA 1
ATOM 607 C C . TYR A 1 76 ? 5.120 3.789 -1.734 1.00 96.44 76 TYR A C 1
ATOM 609 O O . TYR A 1 76 ? 5.794 2.935 -1.161 1.00 96.44 76 TYR A O 1
ATOM 617 N N . GLN A 1 77 ? 4.166 4.480 -1.123 1.00 96.94 77 GLN A N 1
ATOM 618 C CA . GLN A 1 77 ? 3.795 4.288 0.270 1.00 96.94 77 GLN A CA 1
ATOM 619 C C . GLN A 1 77 ? 2.277 4.334 0.401 1.00 96.94 77 GLN A C 1
ATOM 621 O O . GLN A 1 77 ? 1.614 5.181 -0.204 1.00 96.94 77 GLN A O 1
ATOM 626 N N . CYS A 1 78 ? 1.726 3.419 1.189 1.00 96.81 78 CYS A N 1
ATOM 627 C CA . CYS A 1 78 ? 0.308 3.398 1.492 1.00 96.81 78 CYS A CA 1
ATOM 628 C C . CYS A 1 78 ? 0.019 4.241 2.729 1.00 96.81 78 CYS A C 1
ATOM 630 O O . CYS A 1 78 ? 0.804 4.281 3.675 1.00 96.81 78 CYS A O 1
ATOM 632 N N . GLU A 1 79 ? -1.125 4.910 2.716 1.00 96.25 79 GLU A N 1
ATOM 633 C CA . GLU A 1 79 ? -1.584 5.806 3.768 1.00 96.25 79 GLU A CA 1
ATOM 634 C C . GLU A 1 79 ? -3.022 5.453 4.148 1.00 96.25 79 GLU A C 1
ATOM 636 O O . GLU A 1 79 ? -3.852 5.176 3.282 1.00 96.25 79 GLU A O 1
ATOM 641 N N . THR A 1 80 ? -3.324 5.471 5.441 1.00 95.56 80 THR A N 1
ATOM 642 C CA . THR A 1 80 ? -4.686 5.314 5.963 1.00 95.56 80 THR A CA 1
ATOM 643 C C . THR A 1 80 ? -4.890 6.228 7.165 1.00 95.56 80 THR A C 1
ATOM 645 O O . THR A 1 80 ? -3.925 6.643 7.809 1.00 95.56 80 THR A O 1
ATOM 648 N N . THR A 1 81 ? -6.142 6.541 7.486 1.00 95.12 81 THR A N 1
ATOM 649 C CA . THR A 1 81 ? -6.496 7.322 8.674 1.00 95.12 81 THR A CA 1
ATOM 650 C C . THR A 1 81 ? -7.378 6.485 9.588 1.00 95.12 81 THR A C 1
ATOM 652 O O . THR A 1 81 ? -8.461 6.057 9.195 1.00 95.12 81 THR A O 1
ATOM 655 N N . VAL A 1 82 ? -6.933 6.291 10.827 1.00 93.81 82 VAL A N 1
ATOM 656 C CA . VAL A 1 82 ? -7.671 5.578 11.875 1.00 93.81 82 VAL A CA 1
ATOM 657 C C . VAL A 1 82 ? -7.855 6.533 13.045 1.00 93.81 82 VAL A C 1
ATOM 659 O O . VAL A 1 82 ? -6.887 7.098 13.543 1.00 93.81 82 VAL A O 1
ATOM 662 N N . ASN A 1 83 ? -9.103 6.762 13.466 1.00 91.75 83 ASN A N 1
ATOM 663 C CA . ASN A 1 83 ? -9.442 7.658 14.582 1.00 91.75 83 ASN A CA 1
ATOM 664 C C . ASN A 1 83 ? -8.819 9.068 14.477 1.00 91.75 83 ASN A C 1
ATOM 666 O O . ASN A 1 83 ? -8.414 9.658 15.474 1.00 91.75 83 ASN A O 1
ATOM 670 N N . GLY A 1 84 ? -8.727 9.609 13.257 1.00 92.81 84 GLY A N 1
ATOM 671 C CA . GLY A 1 84 ? -8.139 10.929 12.993 1.00 92.81 84 GLY A CA 1
ATOM 672 C C . GLY A 1 84 ? -6.607 10.963 12.959 1.00 92.81 84 GLY A C 1
ATOM 673 O O . GLY A 1 84 ? -6.040 12.011 12.661 1.00 92.81 84 GLY A O 1
ATOM 674 N N . GLN A 1 85 ? -5.932 9.838 13.205 1.00 95.31 85 GLN A N 1
ATOM 675 C CA . GLN A 1 85 ? -4.485 9.704 13.075 1.00 95.31 85 GLN A CA 1
ATOM 676 C C . GLN A 1 85 ? -4.125 9.061 11.733 1.00 95.31 85 GLN A C 1
ATOM 678 O O . GLN A 1 85 ? -4.671 8.023 11.360 1.00 95.31 85 GLN A O 1
ATOM 683 N N . THR A 1 86 ? -3.197 9.680 11.005 1.00 95.69 86 THR A N 1
ATOM 684 C CA . THR A 1 86 ? -2.663 9.133 9.753 1.00 95.69 86 THR A CA 1
ATOM 685 C C . THR A 1 86 ? -1.527 8.158 10.037 1.00 95.69 86 THR A C 1
ATOM 687 O O . THR A 1 86 ? -0.590 8.482 10.765 1.00 95.69 86 THR A O 1
ATOM 690 N N . PHE A 1 87 ? -1.603 6.984 9.419 1.00 96.62 87 PHE A N 1
ATOM 691 C CA . PHE A 1 87 ? -0.585 5.943 9.458 1.00 96.62 87 PHE A CA 1
ATOM 692 C C . PHE A 1 87 ? -0.080 5.664 8.049 1.00 96.62 87 PHE A C 1
ATOM 694 O O . PHE A 1 87 ? -0.833 5.765 7.077 1.00 96.62 87 PHE A O 1
ATOM 701 N N . THR A 1 88 ? 1.185 5.272 7.955 1.00 96.44 88 THR A N 1
ATOM 702 C CA . THR A 1 88 ? 1.843 4.929 6.695 1.00 96.44 88 THR A CA 1
ATOM 703 C C . THR A 1 88 ? 2.442 3.534 6.761 1.00 96.44 88 THR A C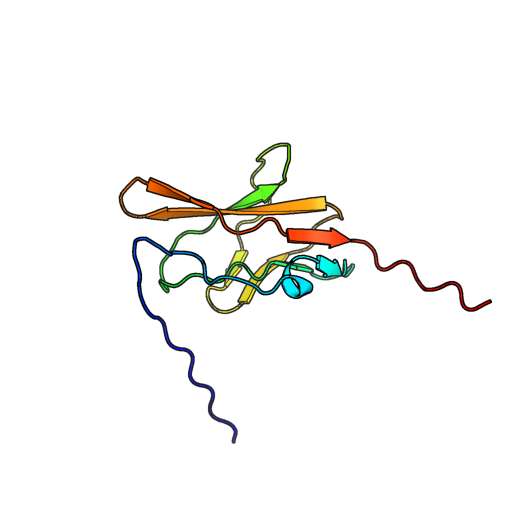 1
ATOM 705 O O . THR A 1 88 ? 2.925 3.125 7.814 1.00 96.44 88 THR A O 1
ATOM 708 N N . SER A 1 89 ? 2.427 2.824 5.638 1.00 96.81 89 SER A N 1
ATOM 709 C CA . SER A 1 89 ? 3.148 1.561 5.477 1.00 96.81 89 SER A CA 1
ATOM 710 C C . SER A 1 89 ? 4.660 1.779 5.349 1.00 96.81 89 SER A C 1
ATOM 712 O O . SER A 1 89 ? 5.141 2.917 5.255 1.00 96.81 89 SER A O 1
ATOM 714 N N . ASP A 1 90 ? 5.395 0.676 5.220 1.00 96.56 90 ASP A N 1
ATOM 715 C CA . ASP A 1 90 ? 6.733 0.674 4.630 1.00 96.56 90 ASP A CA 1
ATOM 716 C C . ASP A 1 90 ? 6.726 1.265 3.208 1.00 96.56 90 ASP A C 1
ATOM 718 O O . ASP A 1 90 ? 5.674 1.421 2.571 1.00 96.56 90 ASP A O 1
ATOM 722 N N . VAL A 1 91 ? 7.915 1.622 2.718 1.00 97.06 91 VAL A N 1
ATOM 723 C CA . VAL A 1 91 ? 8.107 2.123 1.353 1.00 97.06 91 VAL A CA 1
ATOM 724 C C . VAL A 1 91 ? 8.423 0.957 0.425 1.00 97.06 91 VAL A C 1
ATOM 726 O O . VAL A 1 91 ? 9.418 0.258 0.608 1.00 97.06 91 VAL A O 1
ATOM 729 N N . TYR A 1 92 ? 7.607 0.801 -0.611 1.00 97.12 92 TYR A N 1
ATOM 730 C CA . TYR A 1 92 ? 7.775 -0.207 -1.651 1.00 97.12 92 TYR A CA 1
ATOM 731 C C . TYR A 1 92 ? 8.514 0.397 -2.837 1.00 97.12 92 TYR A C 1
ATOM 733 O O . TYR A 1 92 ? 8.196 1.503 -3.276 1.00 97.12 92 TYR A O 1
ATOM 741 N N . THR A 1 93 ? 9.491 -0.326 -3.374 1.00 96.81 93 THR A N 1
ATOM 742 C CA . THR A 1 93 ? 10.270 0.100 -4.538 1.00 96.81 93 THR A CA 1
ATOM 743 C C . THR A 1 93 ? 9.955 -0.797 -5.724 1.00 96.81 93 THR A C 1
ATOM 745 O O . THR A 1 93 ? 10.337 -1.963 -5.739 1.00 96.81 93 THR A O 1
ATOM 748 N N . VAL A 1 94 ? 9.296 -0.231 -6.730 1.00 95.44 94 VAL A N 1
ATOM 749 C CA . VAL A 1 94 ? 9.024 -0.887 -8.010 1.00 95.44 94 VAL A CA 1
ATOM 750 C C . VAL A 1 94 ? 10.239 -0.706 -8.913 1.00 95.44 94 VAL A C 1
ATOM 752 O O . VAL A 1 94 ? 10.631 0.430 -9.195 1.00 95.44 94 VAL A O 1
ATOM 755 N N . LYS A 1 95 ? 10.851 -1.805 -9.359 1.00 94.06 95 LYS A N 1
ATOM 756 C CA . LYS A 1 95 ? 12.059 -1.790 -10.199 1.00 94.06 95 LYS A CA 1
ATOM 757 C C . LYS A 1 95 ? 11.851 -2.612 -11.456 1.00 94.06 95 LYS A C 1
ATOM 759 O O . LYS A 1 95 ? 11.271 -3.686 -11.400 1.00 94.06 95 LYS A O 1
ATOM 764 N N . ILE A 1 96 ? 12.369 -2.126 -12.578 1.00 89.50 96 ILE A N 1
ATOM 765 C CA . ILE A 1 96 ? 12.498 -2.951 -13.780 1.00 89.50 96 ILE A CA 1
ATOM 766 C C . ILE A 1 96 ? 13.464 -4.081 -13.432 1.00 89.50 96 ILE A C 1
ATOM 768 O O . ILE A 1 96 ? 14.564 -3.801 -12.955 1.00 89.50 96 ILE A O 1
ATOM 772 N N . GLU A 1 97 ? 13.049 -5.332 -13.625 1.00 74.25 97 GLU A N 1
ATOM 773 C CA . GLU A 1 97 ? 14.001 -6.437 -13.602 1.00 74.25 97 GLU A CA 1
ATOM 774 C C . GLU A 1 97 ? 15.003 -6.185 -14.727 1.00 74.25 97 GLU A C 1
ATOM 776 O O . GLU A 1 97 ? 14.652 -6.157 -15.910 1.00 74.25 97 GLU A O 1
ATOM 781 N N . GLU A 1 98 ? 16.254 -5.923 -14.361 1.00 64.69 98 GLU A N 1
ATOM 782 C CA . GLU A 1 98 ? 17.334 -5.972 -15.329 1.00 64.69 98 GLU A CA 1
ATOM 783 C C . GLU A 1 98 ? 17.404 -7.427 -15.785 1.00 64.69 98 GLU A C 1
ATOM 785 O O . GLU A 1 98 ? 17.788 -8.297 -15.009 1.00 64.69 98 GLU A O 1
ATOM 790 N N . LEU A 1 99 ? 16.966 -7.701 -17.020 1.00 61.03 99 LEU A N 1
ATOM 791 C CA . LEU A 1 99 ? 17.267 -8.960 -17.693 1.00 61.03 99 LEU A CA 1
ATOM 792 C C . LEU A 1 99 ? 18.764 -9.186 -17.510 1.00 61.03 99 LEU A C 1
ATOM 794 O O . LEU A 1 99 ? 19.560 -8.425 -18.070 1.00 61.03 99 LEU A O 1
ATOM 798 N N . GLU A 1 100 ? 19.134 -10.177 -16.695 1.00 53.03 100 GLU A N 1
ATOM 799 C CA . GLU A 1 100 ? 20.518 -10.606 -16.582 1.00 53.03 100 GLU A CA 1
ATOM 800 C C . GLU A 1 100 ? 21.006 -10.806 -18.014 1.00 53.03 100 GLU A C 1
ATOM 802 O O . GLU A 1 100 ? 20.467 -11.621 -18.769 1.00 53.03 100 GLU A O 1
ATOM 807 N N . LYS A 1 101 ? 21.967 -9.978 -18.439 1.00 45.84 101 LYS A N 1
ATOM 808 C CA . LYS A 1 101 ? 22.683 -10.221 -19.683 1.00 45.84 101 LYS A CA 1
ATOM 809 C C . LYS A 1 101 ? 23.397 -11.546 -19.469 1.00 45.84 101 LYS A C 1
ATOM 811 O O . LYS A 1 101 ? 24.443 -11.579 -18.831 1.00 45.84 101 LYS A O 1
ATOM 816 N N . VAL A 1 102 ? 22.785 -12.624 -19.943 1.00 50.16 102 VAL A N 1
ATOM 817 C CA . VAL A 1 102 ? 23.461 -13.902 -20.114 1.00 50.16 102 VAL A CA 1
ATOM 818 C C . VAL A 1 102 ? 24.527 -13.644 -21.175 1.00 50.16 102 VAL A C 1
ATOM 820 O O . VAL A 1 102 ? 24.206 -13.516 -22.357 1.00 50.16 102 VAL A O 1
ATOM 823 N N . GLU A 1 103 ? 25.756 -13.424 -20.715 1.00 44.69 103 GLU A N 1
ATOM 824 C CA . GLU A 1 103 ? 26.962 -13.415 -21.546 1.00 44.69 103 GLU A CA 1
ATOM 825 C C . GLU A 1 103 ? 27.374 -14.851 -21.888 1.00 44.69 103 GLU A C 1
ATOM 827 O O . GLU A 1 103 ? 27.297 -15.725 -20.990 1.00 44.69 103 GLU A O 1
#

InterPro domains:
  IPR013783 Immunoglobulin-like fold [G3DSA:2.60.40.10] (14-97)
  IPR042495 Platelet-derived growth factor receptor-like protein [PTHR15360] (5-91)